Protein AF-A0A848CL25-F1 (afdb_monomer)

Solvent-accessible surface area (backbone atoms only — not comparable to full-atom values): 4510 Å² total; per-residue (Å²): 111,69,71,58,53,54,52,53,49,51,55,52,52,50,53,51,51,53,52,51,54,54,52,50,50,24,58,80,68,63,40,71,56,33,50,100,51,76,41,50,28,27,26,77,84,79,66,54,74,49,78,36,40,54,58,56,72,50,39,93,84,79,69,45,55,38,89,40,47,41,75,64,77,93,86,128

InterPro domains:
  IPR024934 Rubredoxin-like domain [PS50903] (38-72)
  IPR048574 Rubrerythrin, rubredoxin-like domain [PF21349] (41-70)
  IPR052364 Rubrerythrin [PTHR43865] (1-76)

Secondary structure (DSSP, 8-state):
-HHHHHHHHHHHHHHHHHHHHHHHHHHHTT-SSEEEEEEEEEETTT--EEEEEE--SB-TTT--BGGGEEE-----

Mean predicted aligned error: 2.6 Å

Foldseek 3Di:
DVVVVVVVVVVVVVVVVVVVVVVVVCVVVVNQFFAPDWFWKAQQVPGDTDIGRGADQADPPPRHGSVRIDGDDDDD

Sequence (76 aa):
ELAAKFRAVGEIEKHHEERYRALLKNIETAQVFEKSEVKVWECRNCGHIVVGTKAPEVCPVCNHPQSYFEVHEENY

Structure (mmCIF, N/CA/C/O backbone):
data_AF-A0A848CL25-F1
#
_entry.id   AF-A0A848CL25-F1
#
loop_
_atom_site.group_PDB
_atom_site.id
_atom_site.type_symbol
_atom_site.label_atom_id
_atom_site.label_alt_id
_atom_site.label_comp_id
_atom_site.label_asym_id
_atom_site.label_entity_id
_atom_site.label_seq_id
_atom_site.pdbx_PDB_ins_code
_atom_site.Cartn_x
_atom_site.Cartn_y
_atom_site.Cartn_z
_atom_site.occupancy
_atom_site.B_iso_or_equiv
_atom_site.auth_seq_id
_atom_site.auth_comp_id
_atom_site.auth_asym_id
_atom_site.auth_atom_id
_atom_site.pdbx_PDB_model_num
ATOM 1 N N . GLU A 1 1 ? 18.859 -1.138 -29.684 1.00 89.50 1 GLU A N 1
ATOM 2 C CA . GLU A 1 1 ? 18.242 -2.075 -28.718 1.00 89.50 1 GLU A CA 1
ATOM 3 C C . GLU A 1 1 ? 18.496 -1.681 -27.257 1.00 89.50 1 GLU A C 1
ATOM 5 O O . GLU A 1 1 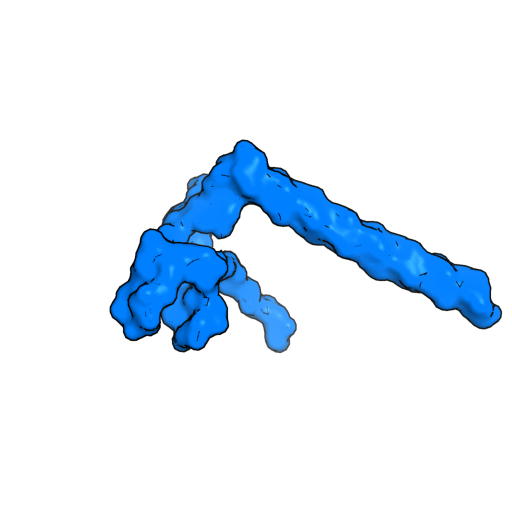? 17.539 -1.397 -26.551 1.00 89.50 1 GLU A O 1
ATOM 10 N N . LEU A 1 2 ? 19.754 -1.576 -26.804 1.00 97.12 2 LEU A N 1
ATOM 11 C CA . LEU A 1 2 ? 20.085 -1.296 -25.395 1.00 97.12 2 LEU A CA 1
ATOM 12 C C . LEU A 1 2 ? 19.509 0.028 -24.853 1.00 97.12 2 LEU A C 1
ATOM 14 O O . LEU A 1 2 ? 18.901 0.043 -23.789 1.00 97.12 2 LEU A O 1
ATOM 18 N N . ALA A 1 3 ? 19.616 1.126 -25.609 1.00 98.06 3 ALA A N 1
ATOM 19 C CA . ALA A 1 3 ? 19.037 2.415 -25.208 1.00 98.06 3 ALA A CA 1
ATOM 20 C C . ALA A 1 3 ? 17.507 2.362 -25.030 1.00 98.06 3 ALA A C 1
ATOM 22 O O . ALA A 1 3 ? 16.965 3.036 -24.161 1.00 98.06 3 ALA A O 1
ATOM 23 N N . ALA A 1 4 ? 16.804 1.549 -25.828 1.00 98.44 4 ALA A N 1
ATOM 24 C CA . ALA A 1 4 ? 15.360 1.372 -25.683 1.00 98.44 4 ALA A CA 1
ATOM 25 C C . ALA A 1 4 ? 15.022 0.598 -24.399 1.00 98.44 4 ALA A C 1
ATOM 27 O O . ALA A 1 4 ? 14.108 0.995 -23.683 1.00 98.44 4 ALA A O 1
ATOM 28 N N . LYS A 1 5 ? 15.810 -0.436 -24.061 1.00 98.56 5 LYS A N 1
ATOM 29 C CA . LYS A 1 5 ? 15.676 -1.166 -22.790 1.00 98.56 5 LYS A CA 1
ATOM 30 C C . LYS A 1 5 ? 15.886 -0.246 -21.585 1.00 98.56 5 LYS A C 1
ATOM 32 O O . LYS A 1 5 ? 15.074 -0.275 -20.672 1.00 98.56 5 LYS A O 1
ATOM 37 N N . PHE A 1 6 ? 16.902 0.621 -21.607 1.00 98.56 6 PHE A N 1
ATOM 38 C CA . PHE A 1 6 ? 17.124 1.582 -20.517 1.00 98.56 6 PHE A CA 1
ATOM 39 C C . PHE A 1 6 ? 15.968 2.570 -20.337 1.00 98.56 6 PHE A C 1
ATOM 41 O O . PHE A 1 6 ? 15.607 2.869 -19.204 1.00 98.56 6 PHE A O 1
ATOM 48 N N . ARG A 1 7 ? 15.348 3.044 -21.426 1.00 98.56 7 ARG A N 1
ATOM 49 C CA . ARG A 1 7 ? 14.150 3.894 -21.321 1.00 98.56 7 ARG A CA 1
ATOM 50 C C . ARG A 1 7 ? 12.971 3.140 -20.711 1.00 98.56 7 ARG A C 1
ATOM 52 O O . ARG A 1 7 ? 12.324 3.676 -19.825 1.00 98.56 7 ARG A O 1
ATOM 59 N N . ALA A 1 8 ? 12.733 1.898 -21.134 1.00 98.62 8 ALA A N 1
ATOM 60 C CA . ALA A 1 8 ? 11.668 1.070 -20.567 1.00 98.62 8 ALA A CA 1
ATOM 61 C C . ALA A 1 8 ? 11.882 0.795 -19.068 1.00 98.62 8 ALA A C 1
ATOM 63 O O . ALA A 1 8 ? 10.938 0.895 -18.294 1.00 98.62 8 ALA A O 1
ATOM 64 N N . VAL A 1 9 ? 13.123 0.519 -18.649 1.00 98.69 9 VAL A N 1
ATOM 65 C CA . VAL A 1 9 ? 13.475 0.418 -17.222 1.00 98.69 9 VAL A CA 1
ATOM 66 C C . VAL A 1 9 ? 13.196 1.738 -16.504 1.00 98.69 9 VAL A C 1
ATOM 68 O O . VAL A 1 9 ? 12.589 1.721 -15.443 1.00 98.69 9 VAL A O 1
ATOM 71 N N . GLY A 1 10 ? 13.548 2.882 -17.098 1.00 98.69 10 GLY A N 1
ATOM 72 C CA . GLY A 1 10 ? 13.235 4.198 -16.531 1.00 98.69 10 GLY A CA 1
ATOM 73 C C . GLY A 1 10 ? 11.744 4.402 -16.234 1.00 98.69 10 GLY A C 1
ATOM 74 O O . GLY A 1 10 ? 11.404 4.886 -15.157 1.00 98.69 10 GLY A O 1
ATOM 75 N N . GLU A 1 11 ? 10.854 3.979 -17.135 1.00 98.69 11 GLU A N 1
ATOM 76 C CA . GLU A 1 11 ? 9.401 4.048 -16.905 1.00 98.69 11 GLU A CA 1
ATOM 77 C C . GLU A 1 11 ? 8.933 3.101 -15.786 1.00 98.69 11 GLU A C 1
ATOM 79 O O . GLU A 1 11 ? 8.079 3.472 -14.980 1.00 98.69 11 GLU A O 1
ATOM 84 N N . ILE A 1 12 ? 9.520 1.902 -15.685 1.00 98.75 12 ILE A N 1
ATOM 85 C CA . ILE A 1 12 ? 9.238 0.954 -14.593 1.00 98.75 12 ILE A CA 1
ATOM 86 C C . ILE A 1 12 ? 9.631 1.562 -13.243 1.00 98.75 12 ILE A C 1
ATOM 88 O O . ILE A 1 12 ? 8.836 1.553 -12.302 1.00 98.75 12 ILE A O 1
ATOM 92 N N . GLU A 1 13 ? 10.833 2.131 -13.145 1.00 98.75 13 GLU A N 1
ATOM 93 C CA . GLU A 1 13 ? 11.312 2.705 -11.885 1.00 98.75 13 GLU A CA 1
ATOM 94 C C . GLU A 1 13 ? 10.543 3.967 -11.485 1.00 98.75 13 GLU A C 1
ATOM 96 O O . GLU A 1 13 ? 10.307 4.195 -10.297 1.00 98.75 13 GLU A O 1
ATOM 101 N N . LYS A 1 14 ? 10.065 4.750 -12.458 1.00 98.69 14 LYS A N 1
ATOM 102 C CA . LYS A 1 14 ? 9.137 5.854 -12.190 1.00 98.69 14 LYS A CA 1
ATOM 103 C C . LYS A 1 14 ? 7.836 5.347 -11.560 1.00 98.69 14 LYS A C 1
ATOM 105 O O . LYS A 1 14 ? 7.385 5.902 -10.561 1.00 98.69 14 LYS A O 1
ATOM 110 N N . HIS A 1 15 ? 7.265 4.260 -12.081 1.00 98.62 15 HIS A N 1
ATOM 111 C CA . HIS A 1 15 ? 6.069 3.658 -11.490 1.00 98.62 15 HIS A CA 1
ATOM 112 C C . HIS A 1 15 ? 6.327 3.115 -10.072 1.00 98.62 15 HIS A C 1
ATOM 114 O O . HIS A 1 15 ? 5.489 3.261 -9.177 1.00 98.62 15 HIS A O 1
ATOM 120 N N . HIS A 1 16 ? 7.507 2.534 -9.823 1.00 98.75 16 HIS A N 1
ATOM 121 C CA . HIS A 1 16 ? 7.915 2.145 -8.471 1.00 98.75 16 HIS A CA 1
ATOM 122 C C . HIS A 1 16 ? 7.956 3.346 -7.518 1.00 98.75 16 HIS A C 1
ATOM 124 O O . HIS A 1 16 ? 7.411 3.263 -6.415 1.00 98.75 16 HIS A O 1
ATOM 130 N N . GLU A 1 17 ? 8.556 4.463 -7.937 1.00 98.69 17 GLU A N 1
ATOM 131 C CA . GLU A 1 17 ? 8.607 5.697 -7.150 1.00 98.69 17 GLU A CA 1
ATOM 132 C C . GLU A 1 17 ? 7.202 6.221 -6.821 1.00 98.69 17 GLU A C 1
ATOM 134 O O . GLU A 1 17 ? 6.914 6.519 -5.660 1.00 98.69 17 GLU A O 1
ATOM 139 N N . GLU A 1 18 ? 6.312 6.295 -7.813 1.00 98.75 18 GLU A N 1
ATOM 140 C CA . GLU A 1 18 ? 4.924 6.738 -7.637 1.00 98.75 18 GLU A CA 1
ATOM 141 C C . GLU A 1 18 ? 4.191 5.886 -6.591 1.00 98.75 18 GLU A C 1
ATOM 143 O O . GLU A 1 18 ? 3.577 6.428 -5.664 1.00 98.75 18 GLU A O 1
ATOM 148 N N . ARG A 1 19 ? 4.326 4.555 -6.674 1.00 98.50 19 ARG A N 1
ATOM 149 C CA . ARG A 1 19 ? 3.759 3.629 -5.685 1.00 98.50 19 ARG A CA 1
ATOM 150 C C . ARG A 1 19 ? 4.329 3.876 -4.291 1.00 98.50 19 ARG A C 1
ATOM 152 O O . ARG A 1 19 ? 3.567 3.974 -3.330 1.00 98.50 19 ARG A O 1
ATOM 159 N N . TYR A 1 20 ? 5.648 3.998 -4.153 1.00 98.56 20 TYR A N 1
ATOM 160 C CA . TYR A 1 20 ? 6.267 4.219 -2.845 1.00 98.56 20 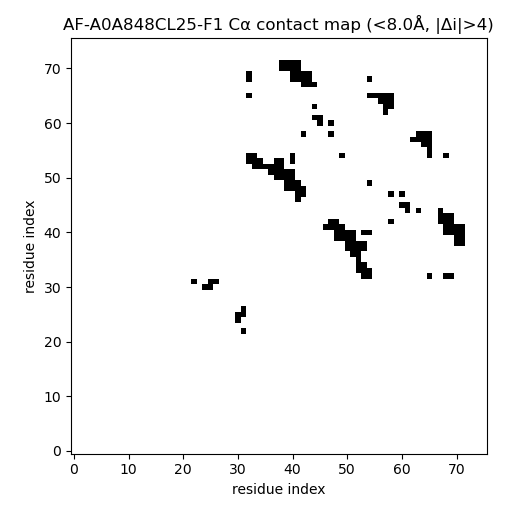TYR A CA 1
ATOM 161 C C . TYR A 1 20 ? 5.874 5.563 -2.232 1.00 98.56 20 TYR A C 1
ATOM 163 O O . TYR A 1 20 ? 5.588 5.617 -1.037 1.00 98.56 20 TYR A O 1
ATOM 171 N N . ARG A 1 21 ? 5.772 6.631 -3.030 1.00 98.69 21 ARG A N 1
ATOM 172 C CA . ARG A 1 21 ? 5.290 7.936 -2.556 1.00 98.69 21 ARG A CA 1
ATOM 1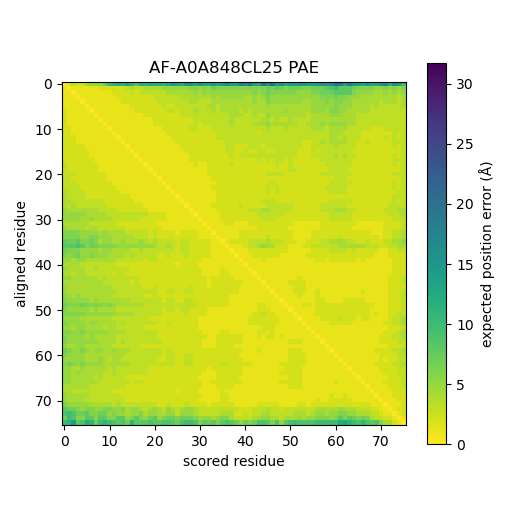73 C C . ARG A 1 21 ? 3.835 7.878 -2.098 1.00 98.69 21 ARG A C 1
ATOM 175 O O . ARG A 1 21 ? 3.505 8.466 -1.070 1.00 98.69 21 ARG A O 1
ATOM 182 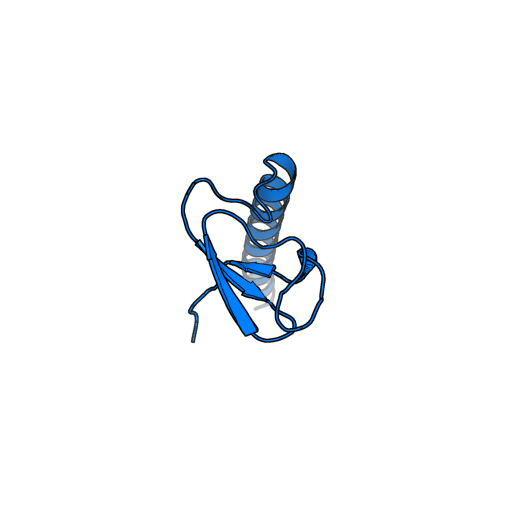N N . ALA A 1 22 ? 2.974 7.152 -2.812 1.00 98.19 22 ALA A N 1
ATOM 183 C CA . ALA A 1 22 ? 1.581 6.965 -2.408 1.00 98.19 22 ALA A CA 1
ATOM 184 C C . ALA A 1 22 ? 1.463 6.191 -1.081 1.00 98.19 22 ALA A C 1
ATOM 186 O O . ALA A 1 22 ? 0.694 6.582 -0.201 1.00 98.19 22 ALA A O 1
ATOM 187 N N . LEU A 1 23 ? 2.254 5.127 -0.908 1.00 98.00 23 LEU A N 1
ATOM 188 C CA . LEU A 1 23 ? 2.295 4.352 0.337 1.00 98.00 23 LEU A CA 1
ATOM 189 C C . LEU A 1 23 ? 2.857 5.168 1.508 1.00 98.00 23 LEU A C 1
ATOM 191 O O . LEU A 1 23 ? 2.273 5.147 2.589 1.00 98.00 23 LEU A O 1
ATOM 195 N N . LEU A 1 24 ? 3.936 5.926 1.288 1.00 98.44 24 LEU A N 1
ATOM 196 C CA . LEU A 1 24 ? 4.500 6.831 2.292 1.00 98.44 24 LEU A CA 1
ATOM 197 C C . LEU A 1 24 ? 3.462 7.860 2.744 1.00 98.44 24 LEU A C 1
ATOM 199 O O . LEU A 1 24 ? 3.243 8.016 3.942 1.00 98.44 24 LEU A O 1
ATOM 203 N N . LYS A 1 25 ? 2.758 8.486 1.796 1.00 98.44 25 LYS A N 1
ATOM 204 C CA . LYS A 1 25 ? 1.683 9.430 2.107 1.00 98.44 25 LYS A CA 1
ATOM 205 C C . LYS A 1 25 ? 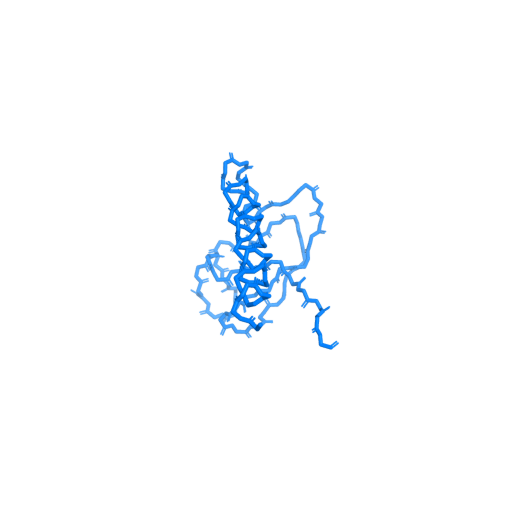0.615 8.791 2.995 1.00 98.44 25 LYS A C 1
ATOM 207 O O . LYS A 1 25 ? 0.206 9.413 3.965 1.00 98.44 25 LYS A O 1
ATOM 212 N N . ASN A 1 26 ? 0.192 7.555 2.708 1.00 97.88 26 ASN A N 1
ATOM 213 C CA . ASN A 1 26 ? -0.783 6.853 3.550 1.00 97.88 26 ASN A CA 1
ATOM 214 C C . ASN A 1 26 ? -0.274 6.638 4.984 1.00 97.88 26 ASN A C 1
ATOM 216 O O . ASN A 1 26 ? -1.076 6.668 5.913 1.00 97.88 26 ASN A O 1
ATOM 220 N N . ILE A 1 27 ? 1.027 6.416 5.180 1.00 97.75 27 ILE A N 1
ATOM 221 C CA . ILE A 1 27 ? 1.621 6.307 6.519 1.00 97.75 27 ILE A CA 1
ATOM 222 C C . ILE A 1 27 ? 1.585 7.670 7.219 1.00 97.75 27 ILE A C 1
ATOM 224 O O . ILE A 1 27 ? 1.072 7.769 8.330 1.00 97.75 27 ILE A O 1
ATOM 228 N N . GLU A 1 28 ? 2.075 8.720 6.557 1.00 98.38 28 GLU A N 1
ATOM 229 C CA . GLU A 1 28 ? 2.149 10.079 7.113 1.00 98.38 28 GLU A CA 1
ATOM 230 C C . GLU A 1 28 ? 0.772 10.655 7.467 1.00 98.38 28 GLU A C 1
ATOM 232 O O . GLU A 1 28 ? 0.644 11.406 8.432 1.00 98.38 28 GLU A O 1
ATOM 237 N N . THR A 1 29 ? -0.271 10.285 6.718 1.00 97.69 29 THR A N 1
ATOM 238 C CA . THR A 1 29 ? -1.650 10.734 6.954 1.00 97.69 29 THR A CA 1
ATOM 239 C C . THR A 1 29 ? -2.494 9.749 7.765 1.00 97.69 29 THR A C 1
ATOM 241 O O . THR A 1 29 ? -3.697 9.965 7.898 1.00 97.69 29 THR A O 1
ATOM 244 N N . ALA A 1 30 ? -1.901 8.676 8.304 1.00 97.00 30 ALA A N 1
ATOM 245 C CA . ALA A 1 30 ? -2.601 7.604 9.022 1.00 97.00 30 ALA A CA 1
ATOM 246 C C . ALA A 1 30 ? -3.750 6.948 8.220 1.00 97.00 30 ALA A C 1
ATOM 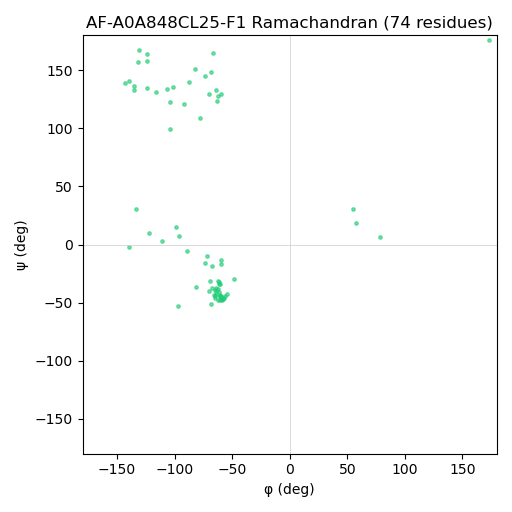248 O O . ALA A 1 30 ? -4.718 6.442 8.781 1.00 97.00 30 ALA A O 1
ATOM 249 N N . GLN A 1 31 ? -3.625 6.917 6.892 1.00 97.62 31 GLN A N 1
ATOM 250 C CA . GLN A 1 31 ? -4.614 6.376 5.960 1.00 97.62 31 GLN A CA 1
ATOM 251 C C . GLN A 1 31 ? -4.310 4.951 5.472 1.00 97.62 31 GLN A C 1
ATOM 253 O O . GLN A 1 31 ? -4.868 4.511 4.464 1.00 97.62 31 GLN A O 1
ATOM 258 N N . VAL A 1 32 ? -3.400 4.223 6.127 1.00 98.12 32 VAL A N 1
ATOM 259 C CA . VAL A 1 32 ? -3.069 2.836 5.744 1.00 98.12 32 VAL A CA 1
ATOM 260 C C . VAL A 1 32 ? -4.274 1.913 5.945 1.00 98.12 32 VAL A C 1
ATOM 262 O O . VAL A 1 32 ? -4.617 1.158 5.042 1.00 98.12 32 VAL A O 1
ATOM 265 N N . PHE A 1 33 ? -4.950 2.029 7.091 1.00 98.44 33 PHE A N 1
ATOM 266 C CA . PHE A 1 33 ? -6.067 1.161 7.488 1.00 98.44 33 PHE A CA 1
ATOM 267 C C . PHE A 1 33 ? -7.365 1.926 7.772 1.00 98.44 33 PHE A C 1
ATOM 269 O O . PHE A 1 33 ? -8.315 1.354 8.297 1.00 98.44 33 PHE A O 1
ATOM 276 N N . GLU A 1 34 ? -7.404 3.218 7.445 1.00 98.12 34 GLU A N 1
ATOM 277 C CA . GLU A 1 34 ? -8.560 4.097 7.620 1.00 98.12 34 GLU A CA 1
ATOM 278 C C . GLU A 1 34 ? -8.647 5.071 6.437 1.00 98.12 34 GLU A C 1
ATOM 280 O O . GLU A 1 34 ? -7.631 5.568 5.956 1.00 98.12 34 GLU A O 1
ATOM 285 N N . LYS A 1 35 ? -9.846 5.332 5.924 1.00 97.50 35 LYS A N 1
ATOM 286 C CA . LYS A 1 35 ? -10.098 6.246 4.804 1.00 97.50 35 LYS A CA 1
ATOM 287 C C . LYS A 1 35 ? -11.244 7.189 5.156 1.00 97.50 35 LYS A C 1
ATOM 289 O O . LYS A 1 35 ? -12.096 6.875 5.980 1.00 97.50 35 LYS A O 1
ATOM 294 N N . SER A 1 36 ? -11.281 8.343 4.492 1.00 96.50 36 SER A N 1
ATOM 295 C CA . SER A 1 36 ? -12.361 9.329 4.653 1.00 96.50 36 SER A CA 1
ATOM 296 C C . SER A 1 36 ? -13.713 8.841 4.128 1.00 96.50 36 SER A C 1
ATOM 298 O O . SER A 1 36 ? -14.747 9.398 4.479 1.00 96.50 36 SER A O 1
ATOM 300 N N . GLU A 1 37 ? -13.707 7.816 3.280 1.00 97.19 37 GLU A N 1
ATOM 301 C CA . GLU A 1 37 ? -14.889 7.224 2.664 1.00 97.19 37 GLU A CA 1
ATOM 302 C C . GLU A 1 37 ? -14.937 5.728 2.964 1.00 97.19 37 GLU A C 1
ATOM 304 O O . GLU A 1 37 ? -13.909 5.101 3.233 1.00 97.19 37 GLU A O 1
ATOM 309 N N . VAL A 1 38 ? -16.134 5.149 2.873 1.00 98.00 38 VAL A N 1
ATOM 310 C CA . VAL A 1 38 ? -16.320 3.701 2.983 1.00 98.00 38 VAL A CA 1
ATOM 311 C C . VAL A 1 38 ? -15.529 3.001 1.879 1.00 98.00 38 VAL A C 1
ATOM 313 O O . VAL A 1 38 ? -15.646 3.344 0.701 1.00 98.00 38 VAL A O 1
ATOM 316 N N . LYS A 1 39 ? -14.736 2.005 2.271 1.00 98.12 39 LYS A N 1
ATOM 317 C CA . LYS A 1 39 ? -14.031 1.093 1.373 1.00 98.12 39 LYS A CA 1
ATOM 318 C C . LYS A 1 39 ? -14.390 -0.349 1.697 1.00 98.12 39 LYS A C 1
ATOM 320 O O . LYS A 1 39 ? -14.928 -0.659 2.762 1.00 98.12 39 LYS A O 1
ATOM 325 N N . VAL A 1 40 ? -14.083 -1.213 0.744 1.00 98.38 40 VAL A N 1
ATOM 326 C CA . VAL A 1 40 ? -14.065 -2.658 0.924 1.00 98.38 40 VAL A CA 1
ATOM 327 C C . VAL A 1 40 ? -12.640 -3.023 1.323 1.00 98.38 40 VAL A C 1
ATOM 329 O O . VAL A 1 40 ? -11.699 -2.703 0.599 1.00 98.38 40 VAL A O 1
ATOM 332 N N . TRP A 1 41 ? -12.476 -3.630 2.491 1.00 98.62 41 TRP A N 1
ATOM 333 C CA . TRP A 1 41 ? -11.192 -4.093 2.998 1.00 98.62 41 TRP A CA 1
ATOM 334 C C . TRP A 1 41 ? -11.129 -5.609 2.901 1.00 98.62 41 TRP A C 1
ATOM 336 O O . TRP A 1 41 ? -12.060 -6.291 3.330 1.00 98.62 41 TRP A O 1
ATOM 346 N N . GLU A 1 42 ? -10.019 -6.128 2.396 1.00 98.69 42 GLU A N 1
ATOM 347 C CA . GLU A 1 42 ? -9.779 -7.554 2.230 1.00 98.69 42 GLU A CA 1
ATOM 348 C C . GLU A 1 42 ? -8.611 -8.014 3.094 1.00 98.69 42 GLU A C 1
ATOM 350 O O . GLU A 1 42 ? -7.534 -7.419 3.092 1.00 98.69 42 GLU A O 1
ATOM 355 N N . CYS A 1 43 ? -8.814 -9.097 3.841 1.00 98.75 43 CYS A N 1
ATOM 356 C CA . CYS A 1 43 ? -7.740 -9.761 4.557 1.00 98.75 43 CYS A CA 1
ATOM 357 C C . CYS A 1 43 ? -6.903 -10.612 3.595 1.00 98.75 43 CYS A C 1
ATOM 359 O O . CYS A 1 43 ? -7.303 -11.713 3.226 1.00 98.75 43 CYS A O 1
ATOM 361 N N . ARG A 1 44 ? -5.677 -10.182 3.314 1.00 98.44 44 ARG A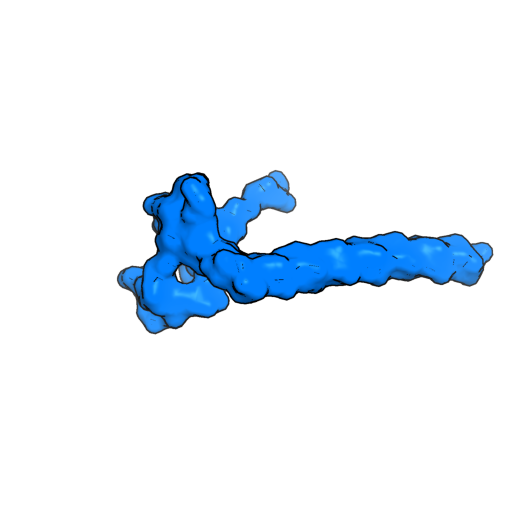 N 1
ATOM 362 C CA . ARG A 1 44 ? -4.687 -10.871 2.469 1.00 98.44 44 ARG A CA 1
ATOM 363 C C . ARG A 1 44 ? -4.299 -12.269 2.954 1.00 98.44 44 ARG A C 1
ATOM 365 O O . ARG A 1 44 ? -3.706 -13.034 2.204 1.00 98.44 44 ARG A O 1
ATOM 372 N N . ASN A 1 45 ? -4.588 -12.597 4.216 1.00 98.56 45 ASN A N 1
ATOM 373 C CA . ASN A 1 45 ? -4.321 -13.924 4.774 1.00 98.56 45 ASN A CA 1
ATOM 374 C C . ASN A 1 45 ? -5.403 -14.956 4.421 1.00 98.56 45 ASN A C 1
ATOM 376 O O . ASN A 1 45 ? -5.092 -16.130 4.255 1.00 98.56 45 ASN A O 1
ATOM 380 N N . CYS A 1 46 ? -6.678 -14.552 4.377 1.00 98.50 46 CYS A N 1
ATOM 381 C CA . CYS A 1 46 ? -7.799 -15.501 4.291 1.00 98.50 46 CYS A CA 1
ATOM 382 C C . CYS A 1 46 ? -8.947 -15.088 3.355 1.00 98.50 46 CYS A C 1
ATOM 384 O O . CYS A 1 46 ? -9.912 -15.837 3.236 1.00 98.50 46 CYS A O 1
ATOM 386 N N . GLY A 1 47 ? -8.879 -13.912 2.726 1.00 98.12 47 GLY A N 1
ATOM 387 C CA . GLY A 1 47 ? -9.903 -13.380 1.820 1.00 98.12 47 GLY A CA 1
ATOM 388 C C . GLY A 1 47 ? -11.136 -12.782 2.508 1.00 98.12 47 GLY A C 1
ATOM 389 O O . GLY A 1 47 ? -12.111 -12.453 1.843 1.00 98.12 47 GLY A O 1
ATOM 390 N N . HIS A 1 48 ? -11.155 -12.650 3.842 1.00 98.56 48 HIS A N 1
ATOM 391 C CA . HIS A 1 48 ? -12.300 -12.044 4.532 1.00 98.56 48 HIS A CA 1
ATOM 392 C C . HIS A 1 48 ? -12.500 -10.580 4.112 1.00 98.56 48 HIS A C 1
ATOM 394 O O . HIS A 1 48 ? -11.574 -9.777 4.235 1.00 98.56 48 HIS A O 1
ATOM 400 N N . ILE A 1 49 ? -13.724 -10.248 3.696 1.00 98.31 49 ILE A N 1
ATOM 401 C CA . ILE A 1 49 ? -14.135 -8.909 3.273 1.00 98.31 49 ILE A CA 1
ATOM 402 C C . ILE A 1 49 ? -14.919 -8.198 4.379 1.00 98.31 49 ILE A C 1
ATOM 404 O O . ILE A 1 49 ? -15.845 -8.763 4.963 1.00 98.31 49 ILE A O 1
ATOM 408 N N . VAL A 1 50 ? -14.598 -6.925 4.609 1.00 98.12 50 VAL A N 1
ATOM 409 C CA . VAL A 1 50 ? -15.340 -6.024 5.499 1.00 98.12 50 VAL A CA 1
ATOM 410 C C . VAL A 1 50 ? -15.542 -4.662 4.840 1.00 98.12 50 VAL A C 1
ATOM 412 O O . VAL A 1 50 ? -14.633 -4.109 4.228 1.00 98.12 50 VAL A O 1
ATOM 415 N N . VAL A 1 51 ? -16.751 -4.109 4.955 1.00 98.44 51 VAL A N 1
ATOM 416 C CA . VAL A 1 51 ? -17.117 -2.810 4.372 1.00 98.44 51 VAL A CA 1
ATOM 417 C C . VAL A 1 51 ? -17.167 -1.759 5.474 1.00 98.44 51 VAL A C 1
ATOM 419 O O . VAL A 1 51 ? -17.912 -1.904 6.441 1.00 98.44 51 VAL A O 1
ATOM 422 N N . GLY A 1 52 ? -16.385 -0.692 5.334 1.00 98.25 52 GLY A N 1
ATOM 423 C CA . GLY A 1 52 ? -16.330 0.385 6.319 1.00 98.25 52 GLY A CA 1
ATOM 424 C C . GLY A 1 52 ? -15.245 1.412 6.018 1.00 98.25 52 GLY A C 1
ATOM 425 O O . GLY A 1 52 ? -14.454 1.265 5.088 1.00 98.25 52 GLY A O 1
ATOM 426 N N . THR A 1 53 ? -15.183 2.476 6.815 1.00 98.38 53 THR A N 1
ATOM 427 C CA . THR A 1 53 ? -14.111 3.481 6.709 1.00 98.38 53 THR A CA 1
ATOM 428 C C . THR A 1 53 ? -12.774 2.975 7.254 1.00 98.38 53 THR A C 1
ATOM 430 O O . THR A 1 53 ? -11.744 3.560 6.939 1.00 98.38 53 THR A O 1
ATOM 433 N N . LYS A 1 54 ? -12.760 1.884 8.034 1.00 98.44 54 LYS A N 1
ATOM 434 C CA . LYS A 1 54 ? -11.574 1.356 8.720 1.00 98.44 54 LYS A CA 1
ATOM 435 C C . LYS A 1 54 ? -11.511 -0.173 8.679 1.00 98.44 54 LYS A C 1
ATOM 437 O O . LYS A 1 54 ? -12.536 -0.826 8.868 1.00 98.44 54 LYS A O 1
ATOM 442 N N . ALA A 1 55 ? -10.316 -0.734 8.495 1.00 98.50 55 ALA A N 1
ATOM 443 C CA . ALA A 1 55 ? -10.067 -2.166 8.661 1.00 98.50 55 ALA A CA 1
ATOM 444 C C . ALA A 1 55 ? -10.052 -2.560 10.155 1.00 98.50 55 ALA A C 1
ATOM 446 O O . ALA A 1 55 ? -9.565 -1.785 10.983 1.00 98.50 55 ALA A O 1
ATOM 447 N N . PRO A 1 56 ? -10.530 -3.755 10.537 1.00 98.44 56 PRO A N 1
ATOM 448 C CA . PRO A 1 56 ? -10.546 -4.188 11.931 1.00 98.44 56 PRO A CA 1
ATOM 449 C C . PRO A 1 56 ? -9.127 -4.427 12.467 1.00 98.44 56 PRO A C 1
ATOM 451 O O . PRO A 1 56 ? -8.237 -4.849 11.731 1.00 98.44 56 PRO A O 1
ATOM 454 N N . GLU A 1 57 ? -8.923 -4.196 13.768 1.00 98.56 57 GLU A N 1
ATOM 455 C CA . GLU A 1 57 ? -7.619 -4.400 14.427 1.00 98.56 57 GLU A CA 1
ATOM 456 C C . GLU A 1 57 ? -7.150 -5.864 14.375 1.00 98.56 57 GLU A C 1
ATOM 458 O O . GLU A 1 57 ? -5.953 -6.147 14.283 1.00 98.56 57 GLU A O 1
ATOM 463 N N . VAL A 1 58 ? -8.105 -6.795 14.394 1.00 98.69 58 VAL A N 1
ATOM 464 C CA . VAL A 1 58 ? -7.897 -8.239 14.268 1.00 98.69 58 VAL A CA 1
ATOM 465 C C . VAL A 1 58 ? -8.933 -8.786 13.293 1.00 98.69 58 VAL A C 1
ATOM 467 O O . VAL A 1 58 ? -10.121 -8.478 13.398 1.00 98.69 58 VAL A O 1
ATOM 470 N N . CYS A 1 59 ? -8.500 -9.608 12.338 1.00 98.81 59 CYS A N 1
ATOM 471 C CA . CYS A 1 59 ? -9.406 -10.284 11.418 1.00 98.81 59 CYS A CA 1
ATOM 472 C C . CYS A 1 59 ? -10.326 -11.244 12.197 1.00 98.81 59 CYS A C 1
ATOM 474 O O . CYS A 1 59 ? -9.810 -12.161 12.838 1.00 98.81 59 CYS A O 1
ATOM 476 N N . PRO A 1 60 ? -11.663 -11.122 12.092 1.00 98.38 60 PRO A N 1
ATOM 477 C CA . PRO A 1 60 ? -12.595 -11.962 12.850 1.00 98.38 60 PRO A CA 1
ATOM 478 C C . PRO A 1 60 ? -12.654 -13.416 12.357 1.00 98.38 60 PRO A C 1
ATOM 480 O O . PRO A 1 60 ? -13.275 -14.255 13.001 1.00 98.38 60 PRO A O 1
ATOM 483 N N . VAL A 1 61 ? -12.038 -13.716 11.207 1.00 98.69 61 VAL A N 1
ATOM 484 C CA . VAL A 1 61 ? -12.032 -15.059 10.609 1.00 98.69 61 VAL A CA 1
ATOM 485 C C . VAL A 1 61 ? -10.758 -15.821 10.959 1.00 98.69 61 VAL A C 1
ATOM 487 O O . VAL A 1 61 ? -10.824 -16.946 11.443 1.00 98.69 61 VAL A O 1
ATOM 490 N N . CYS A 1 62 ? -9.589 -15.226 10.712 1.00 98.69 62 CYS A N 1
ATOM 491 C CA . CYS A 1 62 ? -8.304 -15.916 10.859 1.00 98.69 62 CYS A CA 1
ATOM 492 C C . CYS A 1 62 ? -7.447 -15.417 12.030 1.00 98.69 62 CYS A C 1
ATOM 494 O O . CYS A 1 62 ? -6.314 -15.873 12.178 1.00 98.69 62 CYS A O 1
ATOM 496 N N . ASN A 1 63 ? -7.944 -14.469 12.830 1.00 98.62 63 ASN A N 1
ATOM 497 C CA . ASN A 1 63 ? -7.262 -13.887 13.992 1.00 98.62 63 ASN A CA 1
ATOM 498 C C . ASN A 1 63 ? -5.895 -13.234 13.700 1.00 98.62 63 ASN A C 1
ATOM 500 O O . ASN A 1 63 ? -5.105 -13.015 14.616 1.00 98.62 63 ASN A O 1
ATOM 504 N N . HIS A 1 64 ? -5.603 -12.907 12.438 1.00 98.69 64 HIS A N 1
ATOM 505 C CA . HIS A 1 64 ? -4.394 -12.169 12.065 1.00 98.69 64 HIS A CA 1
ATOM 506 C C . HIS A 1 64 ? -4.582 -10.654 12.259 1.00 98.69 64 HIS A C 1
ATOM 508 O O . HIS A 1 64 ? -5.709 -10.161 12.150 1.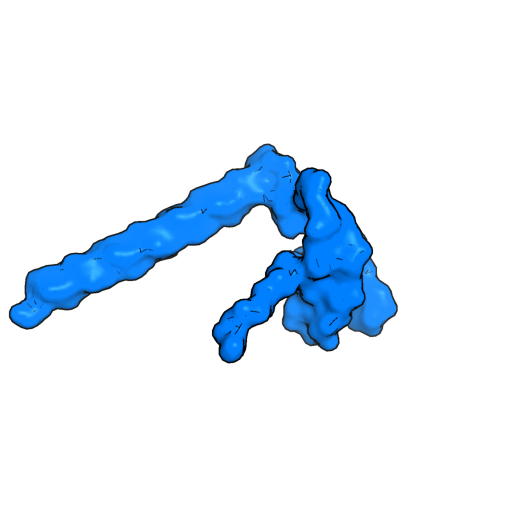00 98.69 64 HIS A O 1
ATOM 514 N N . PRO A 1 65 ? -3.500 -9.909 12.548 1.00 98.75 65 PRO A N 1
ATOM 515 C CA . PRO A 1 65 ? -3.574 -8.479 12.845 1.00 98.75 65 PRO A CA 1
ATOM 516 C C . PRO A 1 65 ? -4.005 -7.635 11.636 1.00 98.75 65 PRO A C 1
ATOM 518 O O . PRO A 1 65 ? -3.908 -8.070 10.487 1.00 98.75 65 PRO A O 1
ATOM 521 N N . GLN A 1 66 ? -4.401 -6.386 11.905 1.00 98.62 66 GLN A N 1
ATOM 522 C CA . GLN A 1 66 ? -4.807 -5.377 10.915 1.00 98.62 66 GLN A CA 1
ATOM 523 C C . GLN A 1 66 ? -3.839 -5.236 9.735 1.00 98.62 66 GLN A C 1
ATOM 525 O O . GLN A 1 66 ? -4.272 -4.946 8.625 1.00 98.62 66 GLN A O 1
ATOM 530 N N . SER A 1 67 ? -2.543 -5.491 9.948 1.00 98.44 67 SER A N 1
ATOM 531 C CA . SER A 1 67 ? -1.505 -5.418 8.912 1.00 98.44 67 SER A CA 1
ATOM 532 C C . SER A 1 67 ? -1.719 -6.358 7.722 1.00 98.44 67 SER A C 1
ATOM 534 O O . SER A 1 67 ? -1.060 -6.196 6.697 1.00 98.44 67 SER A O 1
ATOM 536 N N . TYR A 1 68 ? -2.637 -7.318 7.840 1.00 98.56 68 TYR A N 1
ATOM 537 C CA . TYR A 1 68 ? -3.054 -8.184 6.743 1.00 98.56 68 TYR A CA 1
ATOM 538 C C . TYR A 1 68 ? -4.213 -7.623 5.919 1.00 98.56 68 TYR A C 1
ATOM 540 O O . TYR A 1 68 ? -4.571 -8.254 4.933 1.00 98.56 68 TYR A O 1
ATOM 548 N N . PHE A 1 69 ? -4.821 -6.496 6.287 1.00 98.75 69 PHE A N 1
ATOM 549 C CA . PHE A 1 69 ? -5.875 -5.885 5.482 1.00 98.75 69 PHE A CA 1
ATOM 550 C C . PHE A 1 69 ? -5.308 -4.936 4.428 1.00 98.75 69 PHE A C 1
ATOM 552 O O . PHE A 1 69 ? -4.399 -4.154 4.697 1.00 98.75 69 PHE A O 1
ATOM 559 N N . GLU A 1 70 ? -5.898 -4.971 3.240 1.00 98.38 70 GLU A N 1
ATOM 560 C CA . GLU A 1 70 ? -5.707 -3.981 2.181 1.00 98.38 70 GLU A CA 1
ATOM 561 C C . GLU A 1 70 ? -7.059 -3.518 1.634 1.00 98.38 70 GLU A C 1
ATOM 563 O O . GLU A 1 70 ? -8.098 -4.092 1.958 1.00 98.38 70 GLU A O 1
ATOM 568 N N . VAL A 1 71 ? -7.064 -2.444 0.846 1.00 98.12 71 VAL A N 1
ATOM 569 C CA . VAL A 1 71 ? -8.259 -2.071 0.079 1.00 98.12 71 VAL A CA 1
ATOM 570 C C . VAL A 1 71 ? -8.434 -3.110 -1.026 1.00 98.12 71 VAL A C 1
ATOM 572 O O . VAL A 1 71 ? -7.474 -3.405 -1.730 1.00 98.12 71 VAL A O 1
ATOM 575 N N . HIS A 1 72 ? -9.637 -3.666 -1.147 1.00 97.94 72 HIS A N 1
ATOM 576 C CA . HIS A 1 72 ? -9.964 -4.630 -2.192 1.00 97.94 72 HIS A CA 1
ATOM 577 C C . HIS A 1 72 ? -9.869 -3.972 -3.573 1.00 97.94 72 HIS A C 1
ATOM 579 O O . HIS A 1 72 ? -10.413 -2.886 -3.781 1.00 97.94 72 HIS A O 1
ATOM 585 N N . GLU A 1 73 ? -9.206 -4.648 -4.506 1.00 95.50 73 GLU A N 1
ATOM 586 C CA . GLU A 1 73 ? -9.047 -4.225 -5.896 1.00 95.50 73 GLU A CA 1
ATOM 587 C C . GLU A 1 73 ? -9.561 -5.339 -6.819 1.00 95.50 73 GLU A C 1
ATOM 589 O O . GLU A 1 73 ? -9.227 -6.510 -6.636 1.00 95.50 73 GLU A O 1
ATOM 594 N N . GLU A 1 74 ? -10.343 -4.978 -7.836 1.00 93.44 74 GLU A N 1
ATOM 595 C CA . GLU A 1 74 ? -10.820 -5.901 -8.874 1.00 93.44 74 GLU A CA 1
ATOM 596 C C . GLU A 1 74 ? -10.007 -5.673 -10.157 1.00 93.44 74 GLU A C 1
ATOM 598 O O . GLU A 1 74 ? -10.240 -4.717 -10.897 1.00 93.44 74 GLU A O 1
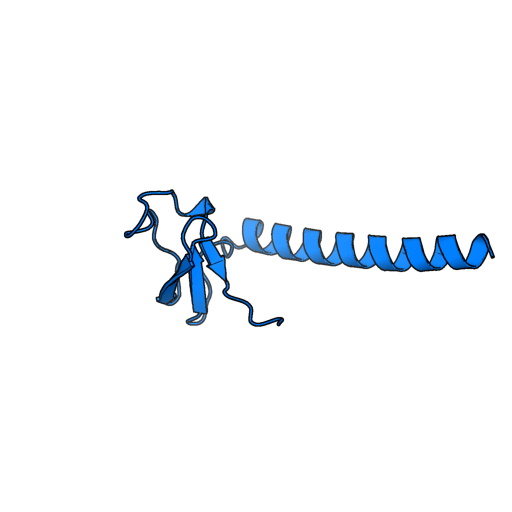ATOM 603 N N . ASN A 1 75 ? -9.005 -6.521 -10.402 1.00 93.12 75 ASN A N 1
ATOM 604 C CA . ASN A 1 75 ? -8.054 -6.373 -11.512 1.00 93.12 75 ASN A CA 1
ATOM 605 C C . ASN A 1 75 ? -7.809 -7.675 -12.304 1.00 93.12 75 ASN A C 1
ATOM 607 O O . ASN A 1 75 ? -6.716 -7.870 -12.846 1.00 93.12 75 ASN A O 1
ATOM 611 N N . TYR A 1 76 ? -8.823 -8.544 -12.364 1.00 84.50 76 TYR A N 1
ATOM 612 C CA . TYR A 1 76 ? -8.867 -9.771 -13.170 1.00 84.50 76 TYR A CA 1
ATOM 613 C C . TYR A 1 76 ? -9.725 -9.621 -14.433 1.00 84.50 76 TYR A C 1
ATOM 615 O O . TYR A 1 76 ? -10.620 -8.747 -14.456 1.00 84.50 76 TYR A O 1
#

pLDDT: mean 97.87, std 2.07, range [84.5, 98.81]

Radius of gyration: 16.56 Å; Cα contacts (8 Å, |Δi|>4): 81; chains: 1; bounding box: 37×27×43 Å

Nearest PDB structures (foldseek):
  1b71-assembly1_A  TM=9.841E-01  e=5.419E-07  Nitratidesulfovibrio vulgaris str. Hildenborough
  4tpu-assembly1_A  TM=5.904E-01  e=1.244E-03  Methanosarcina acetivorans C2A
  2hr5-assembly1_A  TM=5.135E-01  e=1.167E-02  Pyrococcus furiosus
  8ouw-assembly1_6  TM=6.834E-01  e=1.414E+00  Caenorhabditis elegans

Organism: NCBI:txid39486